Protein AF-A0A2J8WGN2-F1 (afdb_monomer)

InterPro domains:
  IPR001680 WD40 repeat [PF00400] (2-22)
  IPR001680 WD40 repeat [PF00400] (27-61)
  IPR001680 WD40 repeat [PS50082] (1-31)
  IPR015943 WD40/YVTN repeat-like-containing domain superfamily [G3DSA:2.130.10.10] (2-66)
  IPR019775 WD40 repeat, conserved site [PS00678] (9-23)
  IPR036322 WD40-repeat-containing domain superfamily [SSF50978] (2-66)
  IPR045183 F-box-like/WD repeat-containing protein Ebi-like [PTHR22846] (3-65)

Solvent-accessible surface area (backbone atoms only — not comparable to full-atom values): 3988 Å² total; per-residue (Å²): 139,71,95,78,62,86,50,68,44,78,48,50,29,74,90,14,32,40,38,33,28,34,67,87,80,68,43,80,74,46,76,44,78,62,94,28,30,27,79,44,67,46,69,46,97,84,70,46,35,37,40,36,38,29,75,74,75,50,72,51,73,47,73,71,71,129

Foldseek 3Di:
DDPPDQDWDWDWFQQQKIWIARPVVRDTPDIDGDDFGWDDWDADPVRQWIWTAGPVRDIDIDGNPD

pLDDT: mean 89.37, std 13.87, range [41.28, 98.12]

Sequence (66 aa):
NNPNANLMLASGSFDKCVHIWNTQTGALVHSYRGTGGIFEVCWNAAGDKVGASASDGSVCVLDLRK

Organism: Pongo abelii (NCBI:txid9601)

Radius of gyration: 12.14 Å; Cα contacts (8 Å, |Δi|>4): 141; chains: 1; bounding box: 27×25×31 Å

Structure (mmCIF, N/CA/C/O backbone):
data_AF-A0A2J8WGN2-F1
#
_entry.id   AF-A0A2J8WGN2-F1
#
loop_
_atom_site.group_PDB
_atom_site.id
_atom_site.type_symbol
_atom_site.label_atom_id
_atom_site.label_alt_id
_atom_site.label_comp_id
_atom_site.label_asym_id
_atom_site.label_entity_id
_atom_site.label_seq_id
_atom_site.pdbx_PDB_ins_code
_atom_site.Cartn_x
_atom_site.Cartn_y
_atom_site.Cartn_z
_atom_site.occupancy
_atom_site.B_iso_or_equiv
_atom_site.auth_seq_id
_atom_site.auth_comp_id
_atom_site.auth_asym_id
_atom_site.auth_atom_id
_atom_site.pdbx_PDB_model_num
ATOM 1 N N . ASN A 1 1 ? -13.797 16.534 12.419 1.00 42.66 1 ASN A N 1
ATOM 2 C CA . ASN A 1 1 ? -12.745 15.797 13.154 1.00 42.66 1 ASN A CA 1
ATOM 3 C C . ASN A 1 1 ? -13.352 14.544 13.741 1.00 42.66 1 ASN A C 1
ATOM 5 O O . ASN A 1 1 ? -14.160 14.660 14.649 1.00 42.66 1 ASN A O 1
ATOM 9 N N . ASN A 1 2 ? -13.075 13.381 13.147 1.00 41.28 2 ASN A N 1
ATOM 10 C CA . ASN A 1 2 ? -13.732 12.126 13.511 1.00 41.28 2 ASN A CA 1
ATOM 11 C C . ASN A 1 2 ? -12.754 11.234 14.305 1.00 41.28 2 ASN A C 1
ATOM 13 O O . ASN A 1 2 ? -11.814 10.719 13.704 1.00 41.28 2 ASN A O 1
ATOM 17 N N . PRO A 1 3 ? -12.928 11.073 15.630 1.00 44.66 3 PRO A N 1
A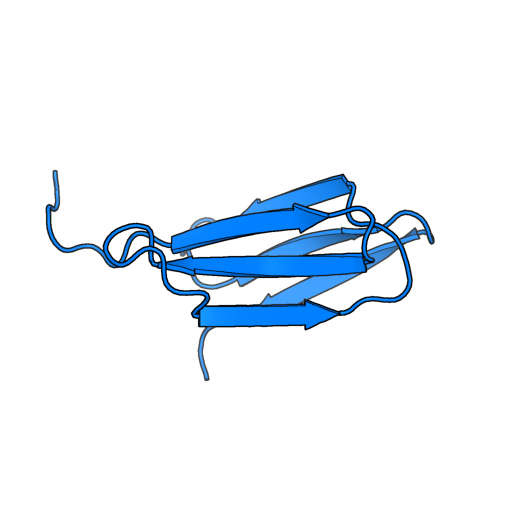TOM 18 C CA . PRO A 1 3 ? -11.975 10.378 16.503 1.00 44.66 3 PRO A CA 1
ATOM 19 C C . PRO A 1 3 ? -12.018 8.840 16.409 1.00 44.66 3 PRO A C 1
ATOM 21 O O . PRO A 1 3 ? -11.219 8.183 17.064 1.00 44.66 3 PRO A O 1
ATOM 24 N N . ASN A 1 4 ? -12.917 8.275 15.590 1.00 49.19 4 ASN A N 1
ATOM 25 C CA . ASN A 1 4 ? -13.108 6.826 15.419 1.00 49.19 4 ASN A CA 1
ATOM 26 C C . ASN A 1 4 ? -13.047 6.369 13.950 1.00 49.19 4 ASN A C 1
ATOM 28 O O . ASN A 1 4 ? -13.427 5.241 13.637 1.00 49.19 4 ASN A O 1
ATOM 32 N N . ALA A 1 5 ? -12.615 7.232 13.023 1.00 55.34 5 ALA A N 1
ATOM 33 C CA . ALA A 1 5 ? -12.341 6.770 11.668 1.00 55.34 5 ALA A CA 1
ATOM 34 C C . ALA A 1 5 ? -11.150 5.808 11.749 1.00 55.34 5 ALA A C 1
ATOM 36 O O . ALA A 1 5 ? -10.127 6.168 12.323 1.00 55.34 5 ALA A O 1
ATOM 37 N N . ASN A 1 6 ? -11.314 4.588 11.237 1.00 67.25 6 ASN A N 1
ATOM 38 C CA . ASN A 1 6 ? -10.309 3.530 11.213 1.00 67.25 6 ASN A CA 1
ATOM 39 C C . ASN A 1 6 ? -9.080 4.031 10.431 1.00 67.25 6 ASN A C 1
ATOM 41 O O . ASN A 1 6 ? -8.997 3.870 9.216 1.00 67.25 6 ASN A O 1
ATOM 45 N N . LEU A 1 7 ? -8.195 4.763 11.109 1.00 83.88 7 LEU A N 1
ATOM 46 C CA . LEU A 1 7 ? -7.055 5.436 10.507 1.00 83.88 7 LEU A CA 1
ATOM 47 C C . LEU A 1 7 ? -6.062 4.352 10.103 1.00 83.88 7 LEU A C 1
ATOM 49 O O . LEU A 1 7 ? -5.453 3.684 10.943 1.00 83.88 7 LEU A O 1
ATOM 53 N N . MET A 1 8 ? -5.970 4.135 8.796 1.00 90.50 8 MET A N 1
ATOM 54 C CA . MET A 1 8 ? -5.051 3.176 8.212 1.00 90.50 8 MET A CA 1
ATOM 55 C C . MET A 1 8 ? -3.815 3.905 7.699 1.00 90.50 8 MET A C 1
ATOM 57 O O . MET A 1 8 ? -3.918 4.935 7.035 1.00 90.50 8 MET A O 1
ATOM 61 N N . LEU A 1 9 ? -2.642 3.351 7.985 1.00 93.38 9 LEU A N 1
ATOM 62 C CA . LEU A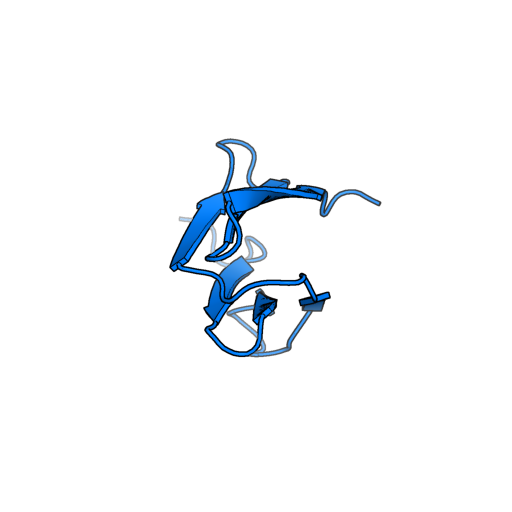 1 9 ? -1.377 3.786 7.402 1.00 93.38 9 LEU A CA 1
ATOM 63 C C . LEU A 1 9 ? -0.931 2.749 6.378 1.00 93.38 9 LEU A C 1
ATOM 65 O O . LEU A 1 9 ? -0.945 1.559 6.679 1.00 93.38 9 LEU A O 1
ATOM 69 N N . ALA A 1 10 ? -0.496 3.198 5.203 1.00 95.06 10 ALA A N 1
ATOM 70 C CA . ALA A 1 10 ?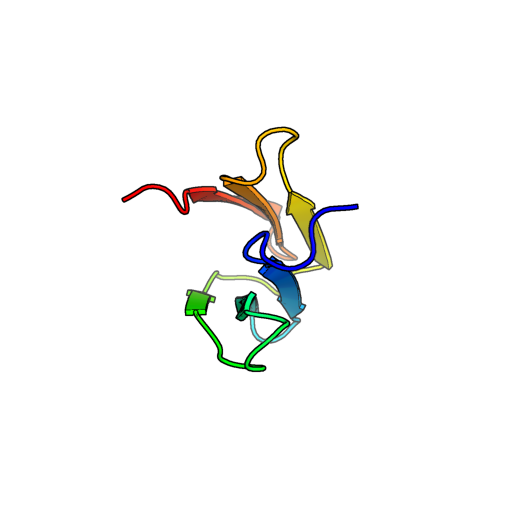 0.203 2.354 4.241 1.00 95.06 10 ALA A CA 1
ATOM 71 C C . ALA A 1 10 ? 1.695 2.689 4.257 1.00 95.06 10 ALA A C 1
ATOM 73 O O . ALA A 1 10 ? 2.066 3.860 4.324 1.00 95.06 10 ALA A O 1
ATOM 74 N N . SER A 1 11 ? 2.542 1.671 4.161 1.00 96.81 11 SER A N 1
ATOM 75 C CA . SER A 1 11 ? 3.991 1.828 4.037 1.00 96.81 11 SER A CA 1
ATOM 76 C C . SER A 1 11 ? 4.556 0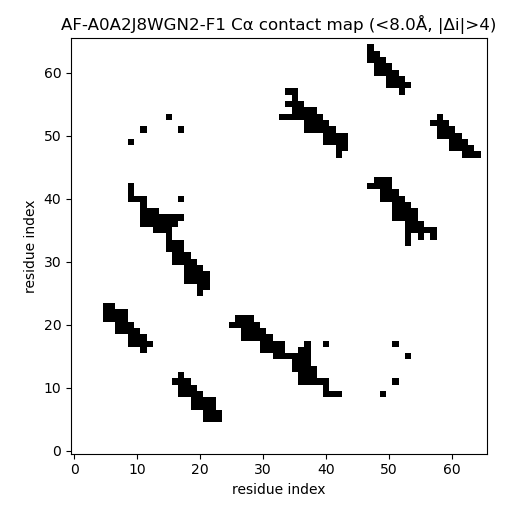.826 3.038 1.00 96.81 11 SER A C 1
ATOM 78 O O . SER A 1 11 ? 4.170 -0.342 3.068 1.00 96.81 11 SER A O 1
ATOM 80 N N . GLY A 1 12 ? 5.488 1.267 2.197 1.00 97.00 12 GLY A N 1
ATOM 81 C CA . GLY A 1 12 ? 6.289 0.411 1.322 1.00 97.00 12 GLY A CA 1
ATOM 82 C C . GLY A 1 12 ? 7.718 0.253 1.845 1.00 97.00 12 GLY A C 1
ATOM 83 O O . GLY A 1 12 ? 8.233 1.162 2.494 1.00 97.00 12 GLY A O 1
ATOM 84 N N . SER A 1 13 ? 8.345 -0.894 1.581 1.00 96.94 13 SER A N 1
ATOM 85 C CA . SER A 1 13 ? 9.711 -1.200 2.016 1.00 96.94 13 SER A CA 1
ATOM 86 C C . SER A 1 13 ? 10.543 -1.889 0.926 1.00 96.94 13 SER A C 1
ATOM 88 O O . SER A 1 13 ? 10.032 -2.579 0.035 1.00 96.94 13 SER A O 1
ATOM 90 N N . PHE A 1 14 ? 11.868 -1.755 1.033 1.00 97.12 14 PHE A N 1
ATOM 91 C CA . PHE A 1 14 ? 12.842 -2.472 0.205 1.00 97.12 14 PHE A CA 1
ATOM 92 C C . PHE A 1 14 ? 12.859 -3.989 0.441 1.00 97.12 14 PHE A C 1
ATOM 94 O O . PHE A 1 14 ? 13.389 -4.731 -0.385 1.00 97.12 14 PHE A O 1
ATOM 101 N N . ASP A 1 15 ? 12.222 -4.472 1.511 1.00 96.50 15 ASP A N 1
ATOM 102 C CA . ASP A 1 15 ? 11.970 -5.905 1.745 1.00 96.50 15 ASP A CA 1
ATOM 103 C C . ASP A 1 15 ? 10.930 -6.528 0.790 1.00 96.50 15 ASP A C 1
ATOM 105 O O . ASP A 1 15 ? 10.666 -7.741 0.860 1.00 96.50 15 ASP A O 1
ATOM 109 N N . LYS A 1 16 ? 10.416 -5.706 -0.139 1.00 97.00 16 LYS A N 1
ATOM 110 C CA . LYS A 1 16 ? 9.430 -6.021 -1.178 1.00 97.00 16 LYS A CA 1
ATOM 111 C C . LYS A 1 16 ? 7.992 -6.067 -0.672 1.00 97.00 16 LYS A C 1
ATOM 113 O O . LYS A 1 16 ? 7.131 -6.630 -1.351 1.00 97.00 16 LYS A O 1
ATOM 118 N N . CYS A 1 17 ? 7.717 -5.507 0.502 1.00 96.88 17 CYS A N 1
ATOM 119 C CA . CYS A 1 17 ? 6.392 -5.526 1.100 1.00 96.88 17 CYS A CA 1
ATOM 120 C C . CYS A 1 17 ? 5.709 -4.157 1.085 1.00 96.88 17 CYS A C 1
ATOM 122 O O . CYS A 1 17 ? 6.334 -3.103 1.225 1.00 96.88 17 CYS A O 1
ATOM 124 N N . VAL A 1 18 ? 4.383 -4.211 0.967 1.00 97.25 18 VAL A N 1
ATOM 125 C CA . VAL A 1 18 ? 3.464 -3.144 1.359 1.00 97.25 18 VAL A CA 1
ATOM 126 C C . VAL A 1 18 ? 2.766 -3.596 2.632 1.00 97.25 18 VAL A C 1
ATOM 128 O O . VAL A 1 18 ? 2.182 -4.681 2.675 1.00 97.25 18 VAL A O 1
ATOM 131 N N . HIS A 1 19 ? 2.804 -2.762 3.661 1.00 96.44 19 HIS A N 1
ATOM 132 C CA . HIS A 1 19 ? 2.150 -3.006 4.938 1.00 96.44 19 HIS A CA 1
ATOM 133 C C . HIS A 1 19 ? 1.040 -1.994 5.164 1.00 96.44 19 HIS A C 1
ATOM 135 O O . HIS A 1 19 ? 1.225 -0.800 4.922 1.00 96.44 19 HIS A O 1
ATOM 141 N N . ILE A 1 20 ? -0.098 -2.483 5.650 1.00 95.12 20 ILE A N 1
ATOM 142 C CA . ILE A 1 20 ? -1.221 -1.659 6.074 1.00 95.12 20 ILE A CA 1
ATOM 143 C C . ILE A 1 20 ? -1.412 -1.833 7.574 1.00 95.12 20 ILE A C 1
ATOM 145 O O . ILE A 1 20 ? -1.607 -2.951 8.057 1.00 95.12 20 ILE A O 1
ATOM 149 N N . TRP A 1 21 ? -1.399 -0.724 8.298 1.00 94.31 21 TRP A N 1
ATOM 150 C CA . TRP A 1 21 ? -1.435 -0.681 9.753 1.00 94.31 21 TRP A CA 1
ATOM 151 C C . TRP A 1 21 ? -2.706 -0.004 10.234 1.00 94.31 21 TRP A C 1
ATOM 153 O O . TRP A 1 21 ? -3.142 0.982 9.644 1.00 94.31 21 TRP A O 1
ATOM 163 N N . ASN A 1 22 ? -3.258 -0.480 11.342 1.00 91.69 22 ASN A N 1
ATOM 164 C CA . ASN A 1 22 ? -4.208 0.289 12.128 1.00 91.69 22 ASN A CA 1
ATOM 165 C C . ASN A 1 22 ? -3.401 1.233 13.026 1.00 91.69 22 ASN A C 1
ATOM 167 O O . ASN A 1 22 ? -2.664 0.773 13.897 1.00 91.69 22 ASN A O 1
ATOM 171 N N . THR A 1 23 ? -3.518 2.545 12.833 1.00 90.31 23 THR A N 1
ATOM 172 C CA . THR A 1 23 ? -2.698 3.507 13.587 1.00 90.31 23 THR A CA 1
ATOM 173 C C . THR A 1 23 ? -3.150 3.677 15.032 1.00 90.31 23 THR A C 1
ATOM 175 O O . THR A 1 23 ? -2.392 4.195 15.843 1.00 90.31 23 THR A O 1
ATOM 178 N N . GLN A 1 24 ? -4.379 3.277 15.364 1.00 89.38 24 GLN A N 1
ATOM 179 C CA . GLN A 1 24 ? -4.909 3.371 16.721 1.00 89.38 24 GLN A CA 1
ATOM 180 C C . GLN A 1 24 ? -4.390 2.234 17.604 1.00 89.38 24 GLN A C 1
ATOM 182 O O . GLN A 1 24 ? -4.069 2.462 18.766 1.00 89.38 24 GLN A O 1
ATOM 187 N N . THR A 1 25 ? -4.285 1.022 17.057 1.00 90.81 25 THR A N 1
ATOM 188 C CA . THR A 1 25 ? -3.798 -0.156 17.795 1.00 90.81 25 THR A CA 1
ATOM 189 C C . THR A 1 25 ? -2.327 -0.469 17.534 1.00 90.81 25 THR A C 1
ATOM 191 O O . THR A 1 25 ? -1.730 -1.244 18.275 1.00 90.81 25 THR A O 1
ATOM 194 N N . GLY A 1 26 ? -1.744 0.088 16.470 1.00 90.94 26 GLY A N 1
ATOM 195 C CA . GLY A 1 26 ? -0.414 -0.277 15.976 1.00 90.94 26 GLY A CA 1
ATOM 196 C C . GLY A 1 26 ? -0.367 -1.649 15.293 1.00 90.94 26 GLY A C 1
ATOM 197 O O . GLY A 1 26 ? 0.710 -2.116 14.930 1.00 90.94 26 GLY A O 1
ATOM 198 N N . ALA A 1 27 ? -1.511 -2.317 15.120 1.00 93.94 27 ALA A N 1
ATOM 199 C CA . ALA A 1 27 ? -1.551 -3.658 14.558 1.00 93.94 27 ALA A CA 1
ATOM 200 C C . ALA A 1 27 ? -1.331 -3.641 13.039 1.00 93.94 27 ALA A C 1
ATOM 202 O O . ALA A 1 27 ? -1.915 -2.826 12.320 1.00 93.94 27 ALA A O 1
ATOM 203 N N . LEU A 1 28 ? -0.541 -4.596 12.545 1.00 94.25 28 LEU A N 1
ATOM 204 C CA . LEU A 1 28 ? -0.445 -4.895 11.119 1.00 94.25 28 LEU A CA 1
ATOM 205 C C . LEU A 1 28 ? -1.735 -5.592 10.669 1.00 94.25 28 LEU A C 1
ATOM 207 O O . LEU A 1 28 ? -2.034 -6.699 11.111 1.00 94.25 28 LEU A O 1
ATOM 211 N N . VAL A 1 29 ? -2.499 -4.940 9.797 1.00 92.75 29 VAL A N 1
ATOM 212 C CA . VAL A 1 29 ? -3.801 -5.425 9.314 1.00 92.75 29 VAL A CA 1
ATOM 213 C C . VAL A 1 29 ? -3.635 -6.221 8.025 1.00 92.75 29 VAL A C 1
ATOM 215 O O . VAL A 1 29 ? -4.214 -7.296 7.876 1.00 92.75 29 VAL A O 1
ATOM 218 N N . HIS A 1 30 ? -2.814 -5.712 7.102 1.00 91.56 30 HIS A N 1
ATOM 219 C CA . HIS A 1 30 ? -2.521 -6.378 5.837 1.00 91.56 30 HIS A CA 1
ATOM 220 C C . HIS A 1 30 ? -1.042 -6.294 5.488 1.00 91.56 30 HIS A C 1
ATOM 222 O O . HIS A 1 30 ? -0.356 -5.323 5.802 1.00 91.56 30 HIS A O 1
ATOM 228 N N . SER A 1 31 ? -0.570 -7.320 4.789 1.00 94.62 31 SER A N 1
ATOM 229 C CA . SER A 1 31 ? 0.756 -7.360 4.196 1.00 94.62 31 SER A CA 1
ATOM 230 C C . SER A 1 31 ? 0.647 -7.955 2.803 1.00 94.62 31 SER A C 1
ATOM 232 O O . SER A 1 31 ? 0.028 -9.004 2.620 1.00 94.62 31 SER A O 1
ATOM 234 N N . TYR A 1 32 ? 1.243 -7.283 1.830 1.00 94.75 32 TYR A N 1
ATOM 235 C CA . TYR A 1 32 ? 1.385 -7.775 0.471 1.00 94.75 32 TYR A CA 1
ATOM 236 C C . TYR A 1 32 ? 2.862 -7.841 0.128 1.00 94.75 32 TYR A C 1
ATOM 238 O O . TYR A 1 32 ? 3.590 -6.882 0.371 1.00 94.75 32 TYR A O 1
ATOM 246 N N . ARG A 1 33 ? 3.290 -8.951 -0.473 1.00 96.19 33 ARG A N 1
ATOM 247 C CA . ARG A 1 33 ? 4.669 -9.144 -0.911 1.00 96.19 33 ARG A CA 1
ATOM 248 C C . ARG A 1 33 ? 4.742 -9.161 -2.429 1.00 96.19 33 ARG A C 1
ATOM 250 O O . ARG A 1 33 ? 4.194 -10.056 -3.064 1.00 96.19 33 ARG A O 1
ATOM 257 N N . GLY A 1 34 ? 5.441 -8.179 -2.981 1.00 92.56 34 GLY A N 1
ATOM 258 C CA . GLY A 1 34 ? 5.779 -8.104 -4.393 1.00 92.56 34 GLY A CA 1
ATOM 259 C C . GLY A 1 34 ? 7.124 -8.757 -4.715 1.00 92.56 34 GLY A C 1
ATOM 260 O O . GLY A 1 34 ? 7.725 -9.481 -3.915 1.00 92.56 34 GLY A O 1
ATOM 261 N N . THR A 1 35 ? 7.603 -8.479 -5.922 1.00 93.56 35 THR A N 1
ATOM 262 C CA . THR A 1 35 ? 8.836 -9.037 -6.495 1.00 93.56 35 THR A CA 1
ATOM 263 C C . THR A 1 35 ? 10.036 -8.081 -6.400 1.00 93.56 35 THR A C 1
ATOM 265 O O . THR A 1 35 ? 11.180 -8.549 -6.291 1.00 93.56 35 THR A O 1
ATOM 268 N N . GLY A 1 36 ? 9.779 -6.772 -6.304 1.00 96.19 36 GLY A N 1
ATOM 269 C CA . GLY A 1 36 ? 10.759 -5.691 -6.158 1.00 96.19 36 GLY A CA 1
ATOM 270 C C . GLY A 1 36 ? 10.529 -4.836 -4.908 1.00 96.19 36 GLY A C 1
ATOM 271 O O . GLY A 1 36 ? 9.480 -4.924 -4.273 1.00 96.19 36 GLY A O 1
ATOM 272 N N . GLY A 1 37 ? 11.531 -4.039 -4.529 1.00 97.75 37 GLY A N 1
ATOM 273 C CA . GLY A 1 37 ? 11.434 -3.128 -3.384 1.00 97.75 37 GLY A CA 1
ATOM 274 C C . GLY A 1 37 ? 10.452 -1.996 -3.673 1.00 97.75 37 GLY A C 1
ATOM 275 O O . GLY A 1 37 ? 10.442 -1.484 -4.790 1.00 97.75 37 GLY A O 1
ATOM 276 N N . ILE A 1 38 ? 9.624 -1.627 -2.697 1.00 98.12 38 ILE A N 1
ATOM 277 C CA . ILE A 1 38 ? 8.578 -0.615 -2.879 1.00 98.12 38 ILE A CA 1
ATOM 278 C C . ILE A 1 38 ? 9.147 0.773 -2.596 1.00 98.12 38 ILE A C 1
ATOM 280 O O . ILE A 1 38 ? 9.701 1.004 -1.523 1.00 98.12 38 ILE A O 1
ATOM 284 N N . PHE A 1 39 ? 8.982 1.691 -3.546 1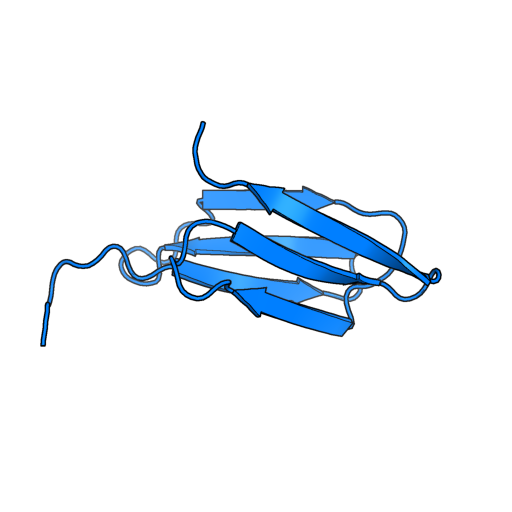.00 97.19 39 PHE A N 1
ATOM 285 C CA . PHE A 1 39 ? 9.458 3.071 -3.423 1.00 97.19 39 PHE A CA 1
ATOM 286 C C . PHE A 1 39 ? 8.371 4.027 -2.955 1.00 97.19 39 PHE A C 1
ATOM 288 O O . PHE A 1 39 ? 8.610 4.866 -2.090 1.00 97.19 39 PHE A O 1
ATOM 295 N N . GLU A 1 40 ? 7.176 3.898 -3.525 1.00 96.25 40 GLU A N 1
ATOM 296 C CA . GLU A 1 40 ? 6.070 4.810 -3.271 1.00 96.25 40 GLU A CA 1
ATOM 297 C C . GLU A 1 40 ? 4.791 4.027 -3.007 1.00 96.25 40 GLU A C 1
ATOM 299 O O . GLU A 1 40 ? 4.559 2.954 -3.572 1.00 96.25 40 GLU A O 1
ATOM 304 N N . VAL A 1 41 ? 3.948 4.594 -2.146 1.00 96.88 41 VAL A N 1
ATOM 305 C CA . VAL A 1 41 ? 2.600 4.105 -1.863 1.00 96.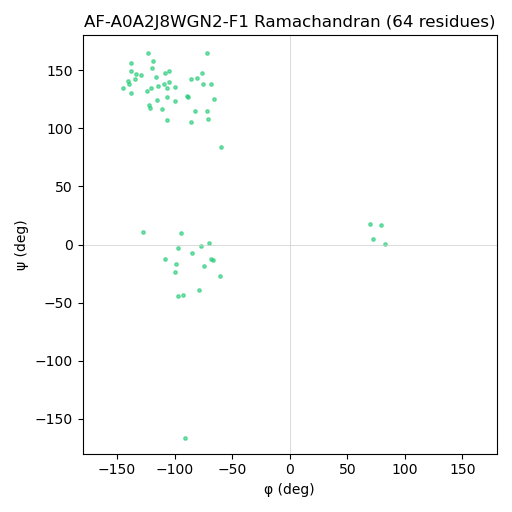88 41 VAL A CA 1
ATOM 306 C C . VAL A 1 41 ? 1.631 5.278 -1.870 1.00 96.88 41 VAL A C 1
ATOM 308 O O . VAL A 1 41 ? 1.964 6.367 -1.403 1.00 96.88 41 VAL A O 1
ATOM 311 N N . CYS A 1 42 ? 0.426 5.068 -2.389 1.00 96.38 42 CYS A N 1
ATOM 312 C CA . CYS A 1 42 ? -0.601 6.102 -2.424 1.00 96.38 42 CYS A CA 1
ATOM 313 C C . CYS A 1 42 ? -1.991 5.505 -2.221 1.00 96.38 42 CYS A C 1
ATOM 315 O O . CYS A 1 42 ? -2.346 4.501 -2.838 1.00 96.38 42 CYS A O 1
ATOM 317 N N . TRP A 1 43 ? -2.783 6.150 -1.370 1.00 94.88 43 TRP A N 1
ATOM 318 C CA . TRP A 1 43 ? -4.194 5.834 -1.199 1.0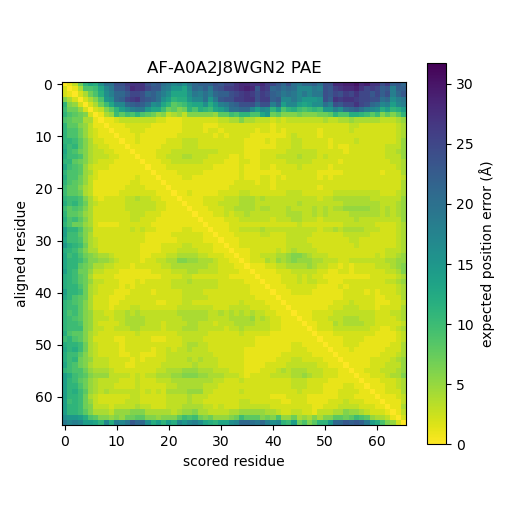0 94.88 43 TRP A CA 1
ATOM 319 C C . TRP A 1 43 ? -5.020 6.483 -2.301 1.00 94.88 43 TRP A C 1
ATOM 321 O O . TRP A 1 43 ? -4.770 7.622 -2.698 1.00 94.88 43 TRP A O 1
ATOM 331 N N . ASN A 1 44 ? -6.054 5.791 -2.766 1.00 93.50 44 ASN A N 1
ATOM 332 C CA . ASN A 1 44 ? -7.075 6.448 -3.569 1.00 93.50 44 ASN A CA 1
ATOM 333 C C . ASN A 1 44 ? -7.952 7.373 -2.699 1.00 93.50 44 ASN A C 1
ATOM 335 O O . ASN A 1 44 ? -7.985 7.273 -1.474 1.00 93.50 44 ASN A O 1
ATOM 339 N N . ALA A 1 45 ? -8.718 8.261 -3.338 1.00 89.81 45 ALA A N 1
ATOM 340 C CA . ALA A 1 45 ? -9.545 9.249 -2.635 1.00 89.81 45 ALA A CA 1
ATOM 341 C C . ALA A 1 45 ? -10.614 8.631 -1.712 1.00 89.81 45 ALA A C 1
ATOM 343 O O . ALA A 1 45 ? -11.023 9.254 -0.737 1.00 89.81 45 ALA A O 1
ATOM 344 N N . ALA A 1 46 ? -11.068 7.413 -2.022 1.00 88.56 46 ALA A N 1
ATOM 345 C CA . ALA A 1 46 ? -12.060 6.699 -1.227 1.00 88.56 46 ALA A CA 1
ATOM 346 C C . ALA A 1 46 ? -11.455 5.913 -0.045 1.00 88.56 46 ALA A C 1
ATOM 348 O O . ALA A 1 46 ? -12.215 5.403 0.778 1.00 88.56 46 ALA A O 1
ATOM 349 N N . GLY A 1 47 ? -10.123 5.824 0.059 1.00 88.94 47 GLY A N 1
ATOM 350 C CA . GLY A 1 47 ? -9.424 5.172 1.169 1.00 88.94 47 GLY A CA 1
ATOM 351 C C . GLY A 1 47 ? -9.565 3.648 1.213 1.00 88.94 47 GLY A C 1
ATOM 352 O O . GLY A 1 47 ? -9.331 3.047 2.255 1.00 88.94 47 GLY A O 1
ATOM 353 N N . ASP A 1 48 ? -9.973 3.012 0.117 1.00 90.06 48 ASP A N 1
ATOM 354 C CA . ASP A 1 48 ? -10.180 1.562 0.025 1.00 90.06 48 ASP A CA 1
ATOM 355 C C . ASP A 1 48 ? -9.132 0.840 -0.818 1.00 90.06 48 ASP A C 1
ATOM 357 O O . ASP A 1 48 ? -9.071 -0.389 -0.794 1.00 90.06 48 ASP A O 1
ATOM 361 N N . LYS A 1 49 ? -8.317 1.589 -1.568 1.00 93.38 49 LYS A N 1
ATOM 362 C CA . LYS A 1 49 ? -7.262 1.032 -2.412 1.00 93.38 49 LYS A CA 1
ATOM 363 C C . LYS A 1 49 ? -5.935 1.712 -2.166 1.00 93.38 49 LYS A C 1
ATOM 365 O O . LYS A 1 49 ? -5.878 2.927 -1.964 1.00 93.38 49 LYS A O 1
ATOM 370 N N . VAL A 1 50 ? -4.873 0.923 -2.279 1.00 95.62 50 VAL A N 1
ATOM 371 C CA . VAL A 1 50 ? -3.490 1.396 -2.211 1.00 95.62 50 VAL A CA 1
ATOM 372 C C . VAL A 1 50 ? -2.770 1.023 -3.494 1.00 95.62 50 VAL A C 1
ATOM 374 O O . VAL A 1 50 ? -2.670 -0.153 -3.830 1.00 95.62 50 VAL A O 1
ATOM 377 N N . GLY A 1 51 ? -2.267 2.022 -4.210 1.00 96.44 51 GLY A N 1
ATOM 378 C CA . GLY A 1 51 ? -1.304 1.827 -5.287 1.00 96.44 51 GLY A CA 1
ATOM 379 C C . GLY A 1 51 ? 0.115 1.780 -4.730 1.00 96.44 51 GLY A C 1
ATOM 380 O O . GLY A 1 51 ? 0.429 2.530 -3.804 1.00 96.44 51 GLY A O 1
ATOM 381 N N . ALA A 1 52 ? 0.969 0.929 -5.292 1.00 97.44 52 ALA A N 1
ATOM 382 C CA . ALA A 1 52 ? 2.389 0.873 -4.960 1.00 97.44 52 ALA A CA 1
ATOM 383 C C . ALA A 1 52 ? 3.251 0.650 -6.209 1.00 97.44 52 ALA A C 1
ATOM 385 O O . ALA A 1 52 ? 2.878 -0.132 -7.089 1.00 97.44 52 ALA A O 1
ATOM 386 N N . SER A 1 53 ? 4.402 1.321 -6.271 1.00 97.62 53 SER A N 1
ATOM 387 C CA . SER A 1 53 ? 5.400 1.177 -7.339 1.00 97.62 53 SER A CA 1
ATOM 388 C C . SER A 1 53 ? 6.650 0.459 -6.825 1.00 97.62 53 SER A C 1
ATOM 390 O O . SER A 1 53 ? 7.114 0.702 -5.706 1.00 97.62 53 SER A O 1
ATOM 392 N N . ALA A 1 54 ? 7.186 -0.454 -7.635 1.00 97.50 54 ALA A N 1
ATOM 393 C CA . ALA A 1 54 ? 8.295 -1.322 -7.261 1.00 97.50 54 ALA A CA 1
ATOM 394 C C . ALA A 1 54 ? 9.534 -1.128 -8.148 1.00 97.50 54 ALA A C 1
ATOM 396 O O . ALA A 1 54 ? 9.463 -0.687 -9.295 1.00 97.50 54 ALA A O 1
ATOM 397 N N . SER A 1 55 ? 10.690 -1.524 -7.619 1.00 97.44 55 SER A N 1
ATOM 398 C CA . SER A 1 55 ? 11.995 -1.384 -8.274 1.00 97.44 55 SER A CA 1
ATOM 399 C C . SER A 1 55 ? 12.218 -2.249 -9.508 1.00 97.44 55 SER A C 1
ATOM 401 O O . SER A 1 55 ? 13.193 -2.046 -10.223 1.00 97.44 55 SER A O 1
ATOM 403 N N . ASP A 1 56 ? 11.356 -3.230 -9.745 1.00 95.81 56 ASP A N 1
ATOM 404 C CA . ASP A 1 56 ? 11.391 -4.095 -10.925 1.00 95.81 56 ASP A CA 1
ATOM 405 C C . ASP A 1 56 ? 10.478 -3.592 -12.057 1.00 95.81 56 ASP A C 1
ATOM 407 O O . ASP A 1 56 ? 10.258 -4.302 -13.035 1.00 95.81 56 ASP A O 1
ATOM 411 N N . GLY A 1 57 ? 9.947 -2.371 -11.927 1.00 95.12 57 GLY A N 1
ATOM 412 C CA . GLY A 1 57 ? 9.016 -1.773 -12.883 1.00 95.12 57 GLY A CA 1
ATOM 413 C C . GLY A 1 57 ? 7.560 -2.197 -12.680 1.00 95.12 57 GLY A C 1
ATOM 414 O O . GLY A 1 57 ? 6.691 -1.734 -13.418 1.00 95.12 57 GLY A O 1
ATOM 415 N N . SER A 1 58 ? 7.268 -3.041 -11.687 1.00 94.56 58 SER A N 1
ATOM 416 C CA . SER A 1 58 ? 5.897 -3.449 -11.381 1.00 94.56 58 SER A CA 1
ATOM 417 C C . SER A 1 58 ? 5.128 -2.347 -10.654 1.00 94.56 58 SER A C 1
ATOM 419 O O . SER A 1 58 ? 5.669 -1.621 -9.817 1.00 94.56 58 SER A O 1
ATOM 421 N N . VAL A 1 59 ? 3.823 -2.286 -10.916 1.00 95.00 59 VAL A N 1
ATOM 422 C CA . VAL A 1 59 ? 2.858 -1.502 -10.140 1.00 95.00 59 VAL A CA 1
ATOM 423 C C . VAL A 1 59 ? 1.769 -2.448 -9.660 1.00 95.00 59 VAL A C 1
ATOM 425 O O . VAL A 1 59 ? 1.243 -3.234 -10.449 1.00 95.00 59 VAL A O 1
ATOM 428 N N . CYS A 1 60 ? 1.418 -2.383 -8.378 1.00 92.81 60 CYS A N 1
ATOM 429 C CA . CYS A 1 60 ? 0.290 -3.133 -7.836 1.00 92.81 60 CYS A CA 1
ATOM 430 C C . CYS A 1 60 ? -0.767 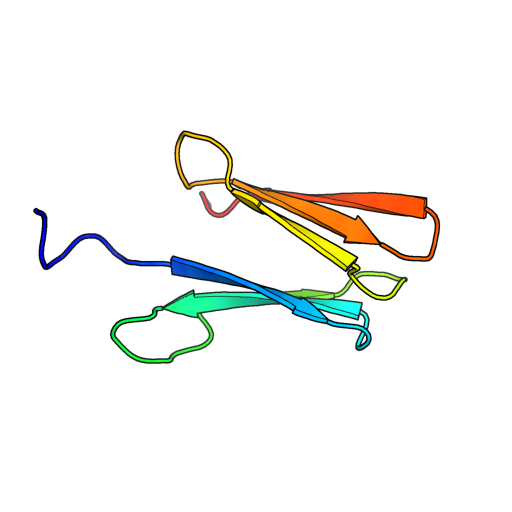-2.203 -7.244 1.00 92.81 60 CYS A C 1
ATOM 432 O O . CYS A 1 60 ? -0.476 -1.097 -6.788 1.00 92.81 60 CYS A O 1
ATOM 434 N N . VAL A 1 61 ? -2.012 -2.674 -7.267 1.00 95.25 61 VAL A N 1
ATOM 435 C CA . VAL A 1 61 ? -3.141 -2.035 -6.597 1.00 95.25 61 VAL A CA 1
ATOM 436 C C . VAL A 1 61 ? -3.714 -3.049 -5.623 1.00 95.25 61 VAL A C 1
ATOM 438 O O . VAL A 1 61 ? -4.169 -4.117 -6.030 1.00 95.25 61 VAL A O 1
ATOM 441 N N . LEU A 1 62 ? -3.664 -2.723 -4.339 1.00 92.56 62 LEU A N 1
ATOM 442 C CA . LEU A 1 62 ? -4.273 -3.504 -3.277 1.00 92.56 62 LEU A CA 1
ATOM 443 C C . LEU A 1 62 ? -5.706 -3.016 -3.080 1.00 92.56 62 LEU A C 1
ATOM 445 O O . LEU A 1 62 ? -5.915 -1.819 -2.889 1.00 92.56 62 LEU A O 1
ATOM 449 N N . ASP A 1 63 ? -6.667 -3.937 -3.098 1.00 91.81 63 ASP A N 1
ATOM 450 C CA . ASP A 1 63 ? -8.053 -3.675 -2.704 1.00 91.81 63 ASP A CA 1
ATOM 451 C C . ASP A 1 63 ? -8.273 -4.164 -1.268 1.00 91.81 63 ASP A C 1
ATOM 453 O O . ASP A 1 63 ? -7.994 -5.324 -0.952 1.00 91.81 63 ASP A O 1
ATOM 457 N N . LEU A 1 64 ? -8.712 -3.266 -0.385 1.00 85.44 64 LEU A N 1
ATOM 458 C CA . LEU A 1 64 ? -8.958 -3.561 1.029 1.00 85.44 64 LEU A CA 1
ATOM 459 C C . LEU A 1 64 ? -10.433 -3.864 1.319 1.00 85.44 64 LEU A C 1
ATOM 461 O O . LEU A 1 64 ? -10.779 -4.204 2.454 1.00 85.44 64 LEU A O 1
ATOM 465 N N . ARG A 1 65 ? -11.307 -3.767 0.312 1.00 79.62 65 ARG A N 1
ATOM 466 C CA . ARG A 1 65 ? -12.684 -4.255 0.382 1.00 79.62 65 ARG A CA 1
ATOM 467 C C . ARG A 1 65 ? -12.657 -5.732 -0.001 1.00 79.62 65 ARG A C 1
ATOM 469 O O . ARG A 1 65 ? -12.462 -6.072 -1.163 1.00 79.62 65 ARG A O 1
ATOM 476 N N . LYS A 1 66 ? -12.800 -6.615 0.985 1.00 58.31 66 LYS A N 1
ATOM 477 C CA . LYS A 1 66 ? -13.183 -8.003 0.701 1.00 58.31 66 LYS A CA 1
ATOM 478 C C . LYS A 1 66 ? -14.643 -8.073 0.282 1.00 58.31 66 LYS A C 1
ATOM 480 O O . LYS A 1 66 ? -15.443 -7.312 0.872 1.00 58.31 66 LYS A 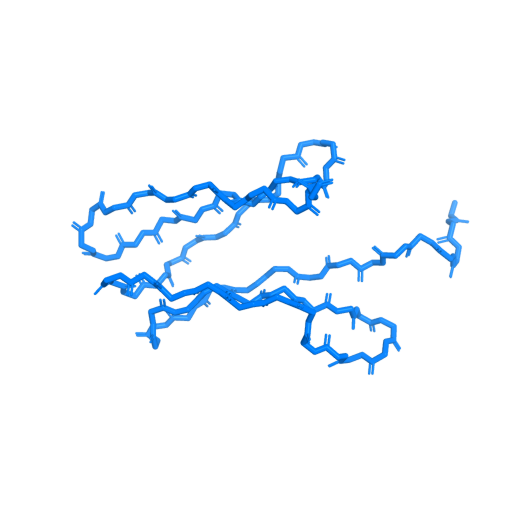O 1
#

Mean predicted aligned error: 4.5 Å

Secondary structure (DSSP, 8-state):
--TTS--EEEEE-TTSEEEEEETTT--EEEEEE-SS-EEEEEE-TTSSEEEEEETTS-EEEEE---

Nearest PDB structures (foldseek):
  8fl4-assembly1_NW  TM=9.181E-01  e=9.380E-04  Homo sapiens
  2ce9-assembly2_D  TM=9.101E-01  e=2.406E-03  Homo sapiens
  6zqc-assembly1_UU  TM=8.397E-01  e=5.837E-03  Saccharomyces cerevisiae S288C
  6lqt-assembly1_BE  TM=8.225E-01  e=8.602E-03  Saccharomyces cerevisiae S288C
  4nsx-assembly1_A  TM=8.545E-01  e=1.340E-02  Saccharomyces cerevisiae S288C